Protein AF-0000000083552309 (afdb_homodimer)

Organism: NCBI:txid2306993

Nearest PDB structures (foldseek):
  6fbv-assembly1_D  TM=6.439E-01  e=1.060E+00  Mycobacterium tuberculosis H37Rv
  5uh7-assembly1_A  TM=5.123E-01  e=1.387E+00  Mycobacterium tuberculosis H37Rv
  6cce-assembly1_D  TM=5.206E-01  e=2.910E+00  Mycolicibacterium smegmatis MC2 155
  6fbv-assembly1_D  TM=6.497E-01  e=1.060E+00  Mycobacterium tuberculosis H37Rv
  5uh7-assembly1_A  TM=5.153E-01  e=1.387E+00  Mycobacterium tuberculosis H37Rv

Foldseek 3Di:
DPLLVVQLVVLVVVLVVVLVVCVVVVHDPVVSVVVSVVCVVVSVVSSVVSVVVVVVVVVVVVVVVVVVVCVVVVVVVVVVVVD/DPLLVVQLVVLVVVLVVVLVVCVVVVHDPVVSVVVSVVCVVVSVVSSVVSVVVVVVVVVVVVVVVVVVVCVVVVVVVVVVVVD

Solvent-accessible surface area (backbone atoms only — not comparable to full-atom values): 8716 Å² total; per-residue (Å²): 129,58,68,68,54,52,51,50,48,51,50,48,50,40,54,50,43,24,47,50,35,22,48,74,56,66,49,51,71,69,28,45,50,36,30,54,61,39,40,45,64,51,47,49,47,46,54,51,43,51,50,49,40,52,51,50,50,50,52,50,52,51,51,52,54,53,52,54,50,50,53,55,52,51,53,54,55,55,54,62,68,73,104,128,58,67,68,53,51,51,50,48,51,49,49,50,39,53,50,43,25,46,50,36,22,48,72,56,67,48,51,71,68,30,45,50,36,30,56,62,39,39,46,64,50,47,50,47,46,53,51,43,49,50,50,39,53,51,51,52,52,51,50,52,52,51,52,53,52,52,54,52,48,55,54,54,52,51,55,54,56,56,63,68,74,104

Secondary structure (DSSP, 8-state):
--HHHHHHHHHHHHHHHHHHHHHHTT--HHHHHHHHHHHHHHHHHHHHHHHHHHHHHHHHHHHHHHHHHHHHHHHHHHHHT--/--HHHHHHHHHHHHHHHHHHHHHHTT--HHHHHHHHHHHHHHHHHHHHHHHHHHHHHHHHHHHHHHHHHHHHHHHHHHHHT--

Structure (mmCIF, N/CA/C/O backbone):
data_AF-0000000083552309-model_v1
#
loop_
_entity.id
_entity.type
_entity.pdbx_description
1 polymer 'Uncharacterized protein'
#
loop_
_atom_site.group_PDB
_atom_site.id
_atom_site.type_symbol
_atom_site.label_atom_id
_atom_site.label_alt_id
_atom_site.label_comp_id
_atom_site.label_asym_id
_atom_site.label_entity_id
_atom_site.label_seq_id
_atom_site.pdbx_PDB_ins_code
_atom_site.Cartn_x
_atom_site.Cartn_y
_atom_site.Cartn_z
_atom_site.occupancy
_atom_site.B_iso_or_equiv
_atom_site.auth_seq_id
_atom_site.auth_comp_id
_atom_site.auth_asym_id
_atom_site.auth_atom_id
_atom_site.pdbx_PDB_model_num
ATOM 1 N N . MET A 1 1 ? -19.891 3.943 0.142 1 55.12 1 MET A N 1
ATOM 2 C CA . MET A 1 1 ? -18.812 2.969 0.321 1 55.12 1 MET A CA 1
ATOM 3 C C . MET A 1 1 ? -17.656 3.566 1.123 1 55.12 1 MET A C 1
ATOM 5 O O . MET A 1 1 ? -17.078 4.574 0.721 1 55.12 1 MET A O 1
ATOM 9 N N . ASP A 1 2 ? -17.531 3.105 2.383 1 71.5 2 ASP A N 1
ATOM 10 C CA . ASP A 1 2 ? -16.484 3.555 3.301 1 71.5 2 ASP A CA 1
ATOM 11 C C . ASP A 1 2 ? -15.094 3.32 2.709 1 71.5 2 ASP A C 1
ATOM 13 O O . ASP A 1 2 ? -14.922 2.48 1.823 1 71.5 2 ASP A O 1
ATOM 17 N N . LYS A 1 3 ? -14.234 4.227 2.701 1 74.69 3 LYS A N 1
ATOM 18 C CA . LYS A 1 3 ? -12.875 4.184 2.172 1 74.69 3 LYS A CA 1
ATOM 19 C C . LYS A 1 3 ? -12.227 2.83 2.443 1 74.69 3 LYS A C 1
ATOM 21 O O . LYS A 1 3 ? -11.539 2.279 1.578 1 74.69 3 LYS A O 1
ATOM 26 N N . THR A 1 4 ? -12.562 2.396 3.582 1 74.38 4 THR A N 1
ATOM 27 C CA . THR A 1 4 ? -12.047 1.08 3.945 1 74.38 4 THR A CA 1
ATOM 28 C C . THR A 1 4 ? -12.586 0.008 3.004 1 74.38 4 THR A C 1
ATOM 30 O O . THR A 1 4 ? -11.859 -0.913 2.621 1 74.38 4 THR A O 1
ATOM 33 N N . ASP A 1 5 ? -13.758 0.222 2.6 1 79.06 5 ASP A N 1
ATOM 34 C CA . ASP A 1 5 ? -14.391 -0.731 1.691 1 79.06 5 ASP A CA 1
ATOM 35 C C . ASP A 1 5 ? -13.75 -0.676 0.306 1 79.06 5 ASP A C 1
ATOM 37 O O . ASP A 1 5 ? -13.547 -1.712 -0.33 1 79.06 5 ASP A O 1
ATOM 41 N N . ARG A 1 6 ? -13.43 0.473 -0.068 1 83.69 6 ARG A N 1
ATOM 42 C CA . ARG A 1 6 ? -12.828 0.64 -1.387 1 83.69 6 ARG A CA 1
ATOM 43 C C . ARG A 1 6 ? -11.43 0.032 -1.43 1 83.69 6 ARG A C 1
ATOM 45 O O . ARG A 1 6 ? -11.062 -0.615 -2.412 1 83.69 6 ARG A O 1
ATOM 52 N N . GLU A 1 7 ? -10.734 0.265 -0.375 1 84.69 7 GLU A N 1
ATOM 53 C CA . GLU A 1 7 ? -9.375 -0.253 -0.304 1 84.69 7 GLU A CA 1
ATOM 54 C C . GLU A 1 7 ? -9.367 -1.779 -0.276 1 84.69 7 GLU A C 1
ATOM 56 O O . GLU A 1 7 ? -8.531 -2.412 -0.929 1 84.69 7 GLU A O 1
ATOM 61 N N . LEU A 1 8 ? -10.234 -2.26 0.454 1 88.19 8 LEU A N 1
ATOM 62 C CA . LEU A 1 8 ? -10.375 -3.711 0.485 1 88.19 8 LEU A CA 1
ATOM 63 C C . LEU A 1 8 ? -10.758 -4.25 -0.889 1 88.19 8 LEU A C 1
ATOM 65 O O . LEU A 1 8 ? -10.258 -5.289 -1.318 1 88.19 8 LEU A O 1
ATOM 69 N N . ALA A 1 9 ? -11.641 -3.574 -1.508 1 90.31 9 ALA A N 1
ATOM 70 C CA . ALA A 1 9 ? -12.055 -3.98 -2.848 1 90.31 9 ALA A CA 1
ATOM 71 C C . ALA A 1 9 ? -10.883 -3.971 -3.816 1 90.31 9 ALA A C 1
ATOM 73 O O . ALA A 1 9 ? -10.703 -4.906 -4.602 1 90.31 9 ALA A O 1
ATOM 74 N N . LEU A 1 10 ? -10.109 -2.98 -3.758 1 90.88 10 LEU A N 1
ATOM 75 C CA . LEU A 1 10 ? -8.953 -2.871 -4.641 1 90.88 10 LEU A CA 1
ATOM 76 C C . LEU A 1 10 ? -7.965 -4 -4.383 1 90.88 10 LEU A C 1
ATOM 78 O O . LEU A 1 10 ? -7.473 -4.629 -5.32 1 90.88 10 LEU A O 1
ATOM 82 N N . ALA A 1 11 ? -7.684 -4.176 -3.139 1 92 11 ALA A N 1
ATOM 83 C CA . ALA A 1 11 ? -6.785 -5.273 -2.787 1 92 11 ALA A CA 1
ATOM 84 C C . ALA A 1 11 ? -7.332 -6.605 -3.285 1 92 11 ALA A C 1
ATOM 86 O O . ALA A 1 11 ? -6.582 -7.441 -3.799 1 92 11 ALA A O 1
ATOM 87 N N . SER A 1 12 ? -8.609 -6.789 -3.129 1 94.06 12 SER A N 1
ATOM 88 C CA . SER A 1 12 ? -9.273 -8 -3.598 1 94.06 12 SER A CA 1
ATOM 89 C C . SER A 1 12 ? -9.156 -8.148 -5.109 1 94.06 12 SER A C 1
ATOM 91 O O . SER A 1 12 ? -8.961 -9.25 -5.621 1 94.06 12 SER A O 1
ATOM 93 N N . ASP A 1 13 ? -9.305 -7.09 -5.828 1 95.06 13 ASP A N 1
ATOM 94 C CA . ASP A 1 13 ? -9.18 -7.098 -7.281 1 95.06 13 ASP A CA 1
ATOM 95 C C . ASP A 1 13 ? -7.781 -7.543 -7.707 1 95.06 13 ASP A C 1
ATOM 97 O O . ASP A 1 13 ? -7.629 -8.273 -8.695 1 95.06 13 ASP A O 1
ATOM 101 N N . HIS A 1 14 ? -6.812 -7.051 -6.992 1 95.62 14 HIS A N 1
ATOM 102 C CA . HIS A 1 14 ? -5.445 -7.461 -7.289 1 95.62 14 HIS A CA 1
ATOM 103 C C . HIS A 1 14 ? -5.273 -8.969 -7.105 1 95.62 14 HIS A C 1
ATOM 105 O O . HIS A 1 14 ? -4.664 -9.633 -7.945 1 95.62 14 HIS A O 1
ATOM 111 N N . VAL A 1 15 ? -5.758 -9.477 -6.023 1 97 15 VAL A N 1
ATOM 112 C CA . VAL A 1 15 ? -5.676 -10.906 -5.738 1 97 15 VAL A CA 1
ATOM 113 C C . VAL A 1 15 ? -6.395 -11.695 -6.828 1 97 15 VAL A C 1
ATOM 115 O O . VAL A 1 15 ? -5.875 -12.695 -7.324 1 97 15 VAL A O 1
ATOM 118 N N . LYS A 1 16 ? -7.527 -11.273 -7.246 1 97.44 16 LYS A N 1
ATOM 119 C CA . LYS A 1 16 ? -8.297 -11.914 -8.305 1 97.44 16 LYS A CA 1
ATOM 120 C C . LYS A 1 16 ? -7.52 -11.93 -9.617 1 97.44 16 LYS A C 1
ATOM 122 O O . LYS A 1 16 ? -7.551 -12.922 -10.352 1 97.44 16 LYS A O 1
ATOM 127 N N . ALA A 1 17 ? -6.879 -10.875 -9.883 1 98 17 ALA A N 1
ATOM 128 C CA . ALA A 1 17 ? -6.082 -10.781 -11.102 1 98 17 ALA A CA 1
ATOM 129 C C . ALA A 1 17 ? -4.965 -11.82 -11.109 1 98 17 ALA A C 1
ATOM 131 O O . ALA A 1 17 ? -4.684 -12.43 -12.141 1 98 17 ALA A O 1
ATOM 132 N N . VAL A 1 18 ? -4.359 -11.992 -10.008 1 98.31 18 VAL A N 1
ATOM 133 C CA . VAL A 1 18 ? -3.297 -12.977 -9.891 1 98.31 18 VAL A CA 1
ATOM 134 C C . VAL A 1 18 ? -3.873 -14.383 -10.078 1 98.31 18 VAL A C 1
ATOM 136 O O . VAL A 1 18 ? -3.309 -15.195 -10.812 1 98.31 18 VAL A O 1
ATOM 139 N N . GLY A 1 19 ? -4.984 -14.695 -9.422 1 98.44 19 GLY A N 1
ATOM 140 C CA . GLY A 1 19 ? -5.652 -15.977 -9.609 1 98.44 19 GLY A CA 1
ATOM 141 C C . GLY A 1 19 ? -6.023 -16.25 -11.055 1 98.44 19 GLY A C 1
ATOM 142 O O . GLY A 1 19 ? -5.801 -17.344 -11.562 1 98.44 19 GLY A O 1
ATOM 143 N N . ALA A 1 20 ? -6.551 -15.219 -11.727 1 98.56 20 ALA A N 1
ATOM 144 C CA . ALA A 1 20 ? -6.945 -15.352 -13.125 1 98.56 20 ALA A CA 1
ATOM 145 C C . ALA A 1 20 ? -5.73 -15.625 -14.016 1 98.56 20 ALA A C 1
ATOM 147 O O . ALA A 1 20 ? -5.797 -16.453 -14.922 1 98.56 20 ALA A O 1
ATOM 148 N N . ALA A 1 21 ? -4.688 -14.953 -13.734 1 98.56 21 ALA A N 1
ATOM 149 C CA . ALA A 1 21 ? -3.457 -15.148 -14.5 1 98.56 21 ALA A CA 1
ATOM 150 C C . ALA A 1 21 ? -2.928 -16.578 -14.336 1 98.56 21 ALA A C 1
ATOM 152 O O . ALA A 1 21 ? -2.506 -17.203 -15.305 1 98.56 21 ALA A O 1
ATOM 153 N N . LEU A 1 22 ? -2.984 -17.047 -13.164 1 98.69 22 LEU A N 1
ATOM 154 C CA . LEU A 1 22 ? -2.52 -18.406 -12.875 1 98.69 22 LEU A CA 1
ATOM 155 C C . LEU A 1 22 ? -3.42 -19.438 -13.539 1 98.69 22 LEU A C 1
ATOM 157 O O . LEU A 1 22 ? -2.932 -20.391 -14.141 1 98.69 22 LEU A O 1
ATOM 161 N N . LEU A 1 23 ? -4.676 -19.188 -13.445 1 98.38 23 LEU A N 1
ATOM 162 C CA . LEU A 1 23 ? -5.617 -20.094 -14.094 1 98.38 23 LEU A CA 1
ATOM 163 C C . LEU A 1 23 ? -5.379 -20.141 -15.602 1 98.38 23 LEU A C 1
ATOM 165 O O . LEU A 1 23 ? -5.324 -21.219 -16.188 1 98.38 23 LEU A O 1
ATOM 169 N N . THR A 1 24 ? -5.191 -19 -16.125 1 98.5 24 THR A N 1
ATOM 170 C CA . THR A 1 24 ? -4.938 -18.891 -17.547 1 98.5 24 THR A CA 1
ATOM 171 C C . THR A 1 24 ? -3.646 -19.609 -17.938 1 98.5 24 THR A C 1
ATOM 173 O O . THR A 1 24 ? -3.545 -20.188 -19.016 1 98.5 24 THR A O 1
ATOM 176 N N . ALA A 1 25 ? -2.707 -19.609 -17.047 1 98.12 25 ALA A N 1
ATOM 177 C CA . ALA A 1 25 ? -1.411 -20.234 -17.281 1 98.12 25 ALA A CA 1
ATOM 178 C C . ALA A 1 25 ? -1.477 -21.734 -17 1 98.12 25 ALA A C 1
ATOM 180 O O . ALA A 1 25 ? -0.461 -22.438 -17.078 1 98.12 25 ALA A O 1
ATOM 181 N N . GLY A 1 26 ? -2.652 -22.266 -16.594 1 98.31 26 GLY A N 1
ATOM 182 C CA . GLY A 1 26 ? -2.848 -23.703 -16.406 1 98.31 26 GLY A CA 1
ATOM 183 C C . GLY A 1 26 ? -2.514 -24.172 -15.008 1 98.31 26 GLY A C 1
ATOM 184 O O . GLY A 1 26 ? -2.24 -25.344 -14.797 1 98.31 26 GLY A O 1
ATOM 185 N N . ALA A 1 27 ? -2.449 -23.25 -14.102 1 98.44 27 ALA A N 1
ATOM 186 C CA . ALA A 1 27 ? -2.168 -23.641 -12.719 1 98.44 27 ALA A CA 1
ATOM 187 C C . ALA A 1 27 ? -3.334 -24.422 -12.125 1 98.44 27 ALA A C 1
ATOM 189 O O . ALA A 1 27 ? -4.496 -24.141 -12.438 1 98.44 27 ALA A O 1
ATOM 190 N N . THR A 1 28 ? -2.982 -25.328 -11.258 1 98.19 28 THR A N 1
ATOM 191 C CA . THR A 1 28 ? -3.996 -26.094 -10.531 1 98.19 28 THR A CA 1
ATOM 192 C C . THR A 1 28 ? -4.609 -25.25 -9.422 1 98.19 28 THR A C 1
ATOM 194 O O . THR A 1 28 ? -4.066 -24.203 -9.055 1 98.19 28 THR A O 1
ATOM 197 N N . HIS A 1 29 ? -5.695 -25.688 -8.859 1 97.88 29 HIS A N 1
ATOM 198 C CA . HIS A 1 29 ? -6.355 -24.984 -7.766 1 97.88 29 HIS A CA 1
ATOM 199 C C . HIS A 1 29 ? -5.469 -24.938 -6.523 1 97.88 29 HIS A C 1
ATOM 201 O O . HIS A 1 29 ? -5.469 -23.953 -5.793 1 97.88 29 HIS A O 1
ATOM 207 N N . ASP A 1 30 ? -4.688 -26.016 -6.285 1 97.75 30 ASP A N 1
ATOM 208 C CA . ASP A 1 30 ? -3.787 -26.047 -5.137 1 97.75 30 ASP A CA 1
ATOM 209 C C . ASP A 1 30 ? -2.689 -25 -5.27 1 97.75 30 ASP A C 1
ATOM 211 O O . ASP A 1 30 ? -2.32 -24.344 -4.285 1 97.75 30 ASP A O 1
ATOM 215 N N . GLN A 1 31 ? -2.207 -24.875 -6.48 1 98.38 31 GLN A N 1
ATOM 216 C CA . GLN A 1 31 ? -1.203 -23.844 -6.738 1 98.38 31 GLN A CA 1
ATOM 217 C C . GLN A 1 31 ? -1.78 -22.453 -6.539 1 98.38 31 GLN A C 1
ATOM 219 O O . GLN A 1 31 ? -1.14 -21.594 -5.934 1 98.38 31 GLN A O 1
ATOM 224 N N . ILE A 1 32 ? -2.943 -22.219 -7.008 1 98.56 32 ILE A N 1
ATOM 225 C CA . ILE A 1 32 ? -3.613 -20.922 -6.871 1 98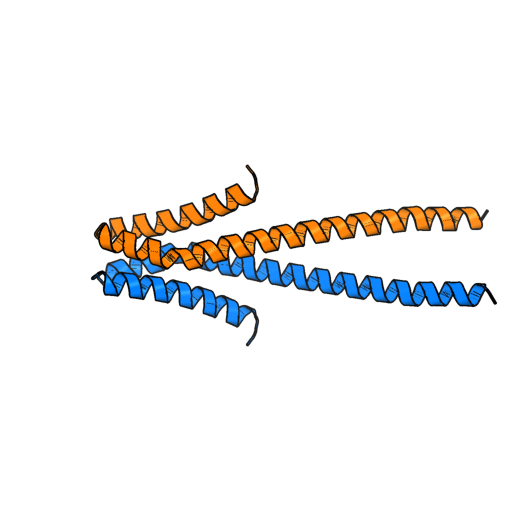.56 32 ILE A CA 1
ATOM 226 C C . ILE A 1 32 ? -3.863 -20.625 -5.395 1 98.56 32 ILE A C 1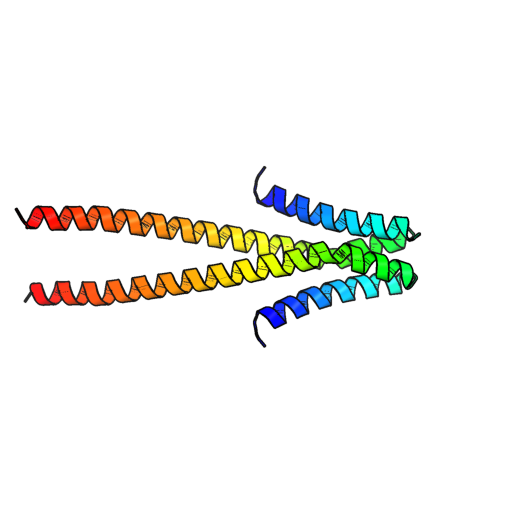
ATOM 228 O O . ILE A 1 32 ? -3.613 -19.516 -4.93 1 98.56 32 ILE A O 1
ATOM 232 N N . ASN A 1 33 ? -4.301 -21.594 -4.699 1 98.31 33 ASN A N 1
ATOM 233 C CA . ASN A 1 33 ? -4.523 -21.422 -3.27 1 98.31 33 ASN A CA 1
ATOM 234 C C . ASN A 1 33 ? -3.223 -21.125 -2.531 1 98.31 33 ASN A C 1
ATOM 236 O O . ASN A 1 33 ? -3.209 -20.312 -1.596 1 98.31 33 ASN A O 1
ATOM 240 N N . ALA A 1 34 ? -2.141 -21.734 -2.875 1 98.31 34 ALA A N 1
ATOM 241 C CA . ALA A 1 34 ? -0.83 -21.453 -2.299 1 98.31 34 ALA A CA 1
ATOM 242 C C . ALA A 1 34 ? -0.431 -20 -2.537 1 98.31 34 ALA A C 1
ATOM 244 O O . ALA A 1 34 ? 0.064 -19.328 -1.628 1 98.31 34 ALA A O 1
ATOM 245 N N . ALA A 1 35 ? -0.664 -19.562 -3.756 1 98.5 35 ALA A N 1
ATOM 246 C CA . ALA A 1 35 ? -0.373 -18.172 -4.09 1 98.5 35 ALA A CA 1
ATOM 247 C C . ALA A 1 35 ? -1.196 -17.219 -3.229 1 98.5 35 ALA A C 1
ATOM 249 O O . ALA A 1 35 ? -0.662 -16.25 -2.676 1 98.5 35 ALA A O 1
ATOM 250 N N . PHE A 1 36 ? -2.521 -17.5 -3.139 1 98.31 36 PHE A N 1
ATOM 251 C CA . PHE A 1 36 ? -3.41 -16.641 -2.371 1 98.31 36 PHE A CA 1
ATOM 252 C C . PHE A 1 36 ? -2.961 -16.562 -0.918 1 98.31 36 PHE A C 1
ATOM 254 O O . PHE A 1 36 ? -2.936 -15.469 -0.333 1 98.31 36 PHE A O 1
ATOM 261 N N . ARG A 1 37 ? -2.564 -17.672 -0.364 1 98.19 37 ARG A N 1
ATOM 262 C CA . ARG A 1 37 ? -2.088 -17.688 1.016 1 98.19 37 ARG A CA 1
ATOM 263 C C . ARG A 1 37 ? -0.817 -16.859 1.168 1 98.19 37 ARG A C 1
ATOM 265 O O . ARG A 1 37 ? -0.666 -16.125 2.143 1 98.19 37 ARG A O 1
ATOM 272 N N . ALA A 1 38 ? -0.013 -16.922 0.202 1 98.12 38 ALA A N 1
ATOM 273 C CA . ALA A 1 38 ? 1.269 -16.219 0.268 1 98.12 38 ALA A CA 1
ATOM 274 C C . ALA A 1 38 ? 1.091 -14.727 0.028 1 98.12 38 ALA A C 1
ATOM 276 O O . ALA A 1 38 ? 1.967 -13.93 0.37 1 98.12 38 ALA A O 1
ATOM 277 N N . MET A 1 39 ? -0.006 -14.328 -0.557 1 97.69 39 MET A N 1
ATOM 278 C CA . MET A 1 39 ? -0.257 -12.922 -0.861 1 97.69 39 MET A CA 1
ATOM 279 C C . MET A 1 3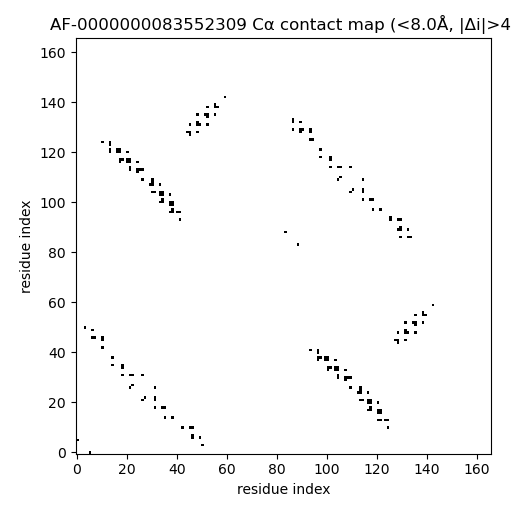9 ? -0.824 -12.195 0.354 1 97.69 39 MET A C 1
ATOM 281 O O . MET A 1 39 ? -0.87 -10.961 0.38 1 97.69 39 MET A O 1
ATOM 285 N N . LEU A 1 40 ? -1.27 -12.977 1.316 1 97.38 40 LEU A N 1
ATOM 286 C CA . LEU A 1 40 ? -2.008 -12.406 2.436 1 97.38 40 LEU A CA 1
ATOM 287 C C . LEU A 1 40 ? -1.196 -11.312 3.119 1 97.38 40 LEU A C 1
ATOM 289 O O . LEU A 1 40 ? -1.717 -10.227 3.398 1 97.38 40 LEU A O 1
ATOM 293 N N . PRO A 1 41 ? 0.105 -11.516 3.354 1 96.19 41 PRO A N 1
ATOM 294 C CA . PRO A 1 41 ? 0.881 -10.445 3.973 1 96.19 41 PRO A CA 1
ATOM 295 C C . PRO A 1 41 ? 0.92 -9.172 3.121 1 96.19 41 PRO A C 1
ATOM 297 O O . PRO A 1 41 ? 0.883 -8.062 3.658 1 96.19 41 PRO A O 1
ATOM 300 N N . MET A 1 42 ? 0.993 -9.305 1.864 1 95.81 42 MET A N 1
ATOM 301 C CA . MET A 1 42 ? 1.007 -8.148 0.976 1 95.81 42 MET A CA 1
ATOM 302 C C . MET A 1 42 ? -0.338 -7.426 0.997 1 95.81 42 MET A C 1
ATOM 304 O O . MET A 1 42 ? -0.389 -6.195 1.018 1 95.81 42 MET A O 1
ATOM 308 N N . VAL A 1 43 ? -1.382 -8.172 0.962 1 96.25 43 VAL A N 1
ATOM 309 C CA . VAL A 1 43 ? -2.719 -7.598 1.058 1 96.25 43 VAL A CA 1
ATOM 310 C C . VAL A 1 43 ? -2.848 -6.801 2.355 1 96.25 43 VAL A C 1
ATOM 312 O O . VAL A 1 43 ? -3.342 -5.672 2.352 1 96.25 43 VAL A O 1
ATOM 315 N N . ASN A 1 44 ? -2.389 -7.387 3.385 1 95.44 44 ASN A N 1
ATOM 316 C CA . ASN A 1 44 ? -2.426 -6.723 4.684 1 95.44 44 ASN A CA 1
ATOM 317 C C . ASN A 1 44 ? -1.621 -5.426 4.668 1 95.44 44 ASN A C 1
ATOM 319 O O . ASN A 1 44 ? -2.016 -4.438 5.293 1 95.44 44 ASN A O 1
ATOM 323 N N . GLU A 1 45 ? -0.547 -5.477 4.051 1 93.62 45 GLU A N 1
ATOM 324 C CA . GLU A 1 45 ? 0.281 -4.281 3.939 1 93.62 45 GLU A CA 1
ATOM 325 C C . GLU A 1 45 ? -0.453 -3.166 3.197 1 93.62 45 GLU A C 1
ATOM 327 O O . GLU A 1 45 ? -0.437 -2.012 3.627 1 93.62 45 GLU A O 1
ATOM 332 N N . VAL A 1 46 ? -1.052 -3.484 2.113 1 94.62 46 VAL A N 1
ATOM 333 C CA . VAL A 1 46 ? -1.835 -2.51 1.362 1 94.62 46 VAL A CA 1
ATOM 334 C C . VAL A 1 46 ? -2.896 -1.89 2.268 1 94.62 46 VAL A C 1
ATOM 336 O O . VAL A 1 46 ? -3.061 -0.668 2.297 1 94.62 46 VAL A O 1
ATOM 339 N N . LEU A 1 47 ? -3.572 -2.672 2.975 1 94.56 47 LEU A N 1
ATOM 340 C CA . LEU A 1 47 ? -4.641 -2.201 3.852 1 94.56 47 LEU A CA 1
ATOM 341 C C . LEU A 1 47 ? -4.078 -1.316 4.961 1 94.56 47 LEU A C 1
ATOM 343 O O . LEU A 1 47 ? -4.664 -0.281 5.289 1 94.56 47 LEU A O 1
ATOM 347 N N . HIS A 1 48 ? -2.963 -1.773 5.535 1 95 48 HIS A N 1
ATOM 348 C CA . HIS A 1 48 ? -2.311 -1 6.586 1 95 48 HIS A CA 1
ATOM 349 C C . HIS A 1 48 ? -1.909 0.383 6.082 1 95 48 HIS A C 1
ATOM 351 O O . HIS A 1 48 ? -2.213 1.394 6.719 1 95 48 HIS A O 1
ATOM 357 N N . LEU A 1 49 ? -1.252 0.441 4.992 1 94.06 49 LEU A N 1
ATOM 358 C CA . LEU A 1 49 ? -0.801 1.699 4.41 1 94.06 49 LEU A CA 1
ATOM 359 C C . LEU A 1 49 ? -1.986 2.6 4.078 1 94.06 49 LEU A C 1
ATOM 361 O O . LEU A 1 49 ? -1.945 3.807 4.332 1 94.06 49 LEU A O 1
ATOM 365 N N . SER A 1 50 ? -3.025 2.051 3.516 1 94.25 50 SER A N 1
ATOM 366 C CA . SER A 1 50 ? -4.219 2.82 3.182 1 94.25 50 SER A CA 1
ATOM 367 C C . SER A 1 50 ? -4.828 3.463 4.426 1 94.25 50 SER A C 1
ATOM 369 O O . SER A 1 50 ? -5.211 4.633 4.398 1 94.25 50 SER A O 1
ATOM 371 N N . ARG A 1 51 ? -4.906 2.715 5.426 1 93.81 51 ARG A N 1
ATOM 372 C CA . ARG A 1 51 ? -5.434 3.238 6.684 1 93.81 51 ARG A CA 1
ATOM 373 C C . ARG A 1 51 ? -4.559 4.371 7.211 1 93.81 51 ARG A C 1
ATOM 375 O O . ARG A 1 51 ? -5.07 5.375 7.707 1 93.81 51 ARG A O 1
ATOM 382 N N . ARG A 1 52 ? -3.311 4.148 7.129 1 94.44 52 ARG A N 1
ATOM 383 C CA . ARG A 1 52 ? -2.373 5.164 7.594 1 94.44 52 ARG A CA 1
ATOM 384 C C . ARG A 1 52 ? -2.525 6.457 6.801 1 94.44 52 ARG A C 1
ATOM 386 O O . ARG A 1 52 ? -2.533 7.547 7.375 1 94.44 52 ARG A O 1
ATOM 393 N N . VAL A 1 53 ? -2.656 6.32 5.516 1 95.12 53 VAL A N 1
ATOM 394 C CA . VAL A 1 53 ? -2.9 7.48 4.66 1 95.12 53 VAL A CA 1
ATOM 395 C C . VAL A 1 53 ? -4.176 8.188 5.102 1 95.12 53 VAL A C 1
ATOM 397 O O . VAL A 1 53 ? -4.18 9.406 5.305 1 95.12 53 VAL A O 1
ATOM 400 N N . GLY A 1 54 ? -5.211 7.371 5.27 1 93.44 54 GLY A N 1
ATOM 401 C CA . GLY A 1 54 ? -6.465 7.957 5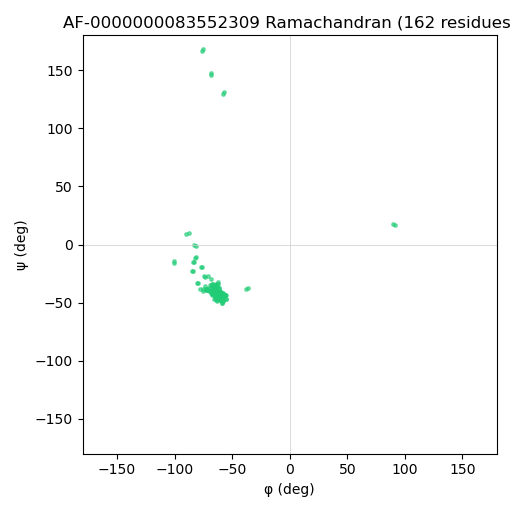.719 1 93.44 54 GLY A CA 1
ATOM 402 C C . GLY A 1 54 ? -6.336 8.703 7.035 1 93.44 54 GLY A C 1
ATOM 403 O O . GLY A 1 54 ? -6.875 9.797 7.191 1 93.44 54 GLY A O 1
ATOM 404 N N . ARG A 1 55 ? -5.668 8.172 7.953 1 94.38 55 ARG A N 1
ATOM 405 C CA . ARG A 1 55 ? -5.465 8.773 9.266 1 94.38 55 ARG A CA 1
ATOM 406 C C . ARG A 1 55 ? -4.695 10.086 9.148 1 94.38 55 ARG A C 1
ATOM 408 O O . ARG A 1 55 ? -5.082 11.094 9.742 1 94.38 55 ARG A O 1
ATOM 415 N N . LEU A 1 56 ? -3.656 10.039 8.383 1 94.75 56 LEU A N 1
ATOM 416 C CA . LEU A 1 56 ? -2.814 11.211 8.219 1 94.75 56 LEU A CA 1
ATOM 417 C C . LEU A 1 56 ? -3.578 12.336 7.523 1 94.75 56 LEU A C 1
ATOM 419 O O . LEU A 1 56 ? -3.459 13.5 7.902 1 94.75 56 LEU A O 1
ATOM 423 N N . GLU A 1 57 ? -4.34 11.977 6.57 1 94.5 57 GLU A N 1
ATOM 424 C CA . GLU A 1 57 ? -5.156 12.953 5.863 1 94.5 57 GLU A CA 1
ATOM 425 C C . GLU A 1 57 ? -6.168 13.609 6.801 1 94.5 57 GLU A C 1
ATOM 427 O O . GLU A 1 57 ? -6.371 14.82 6.754 1 94.5 57 GLU A O 1
ATOM 432 N N . ARG A 1 58 ? -6.789 12.844 7.625 1 93.25 58 ARG A N 1
ATOM 433 C CA . ARG A 1 58 ? -7.742 13.375 8.594 1 93.25 58 ARG A CA 1
ATOM 434 C C . ARG A 1 58 ? -7.059 14.32 9.57 1 93.25 58 ARG A C 1
ATOM 436 O O . ARG A 1 58 ? -7.586 15.391 9.883 1 93.25 58 ARG A O 1
ATOM 443 N N . GLN A 1 59 ? -5.953 13.93 10.016 1 93.75 59 GLN A N 1
ATOM 444 C CA . GLN A 1 59 ? -5.191 14.766 10.938 1 93.75 59 GLN A CA 1
ATOM 445 C C . GLN A 1 59 ? -4.816 16.094 10.297 1 93.75 59 GLN A C 1
ATOM 447 O O . GLN A 1 59 ? -4.906 17.141 10.938 1 93.75 59 GLN A O 1
ATOM 452 N N . MET A 1 60 ? -4.41 15.969 9.062 1 92.38 60 MET A N 1
ATOM 453 C CA . MET A 1 60 ? -4.043 17.172 8.32 1 92.38 60 MET A CA 1
ATOM 454 C C . MET A 1 60 ? -5.242 18.109 8.172 1 92.38 60 MET A C 1
ATOM 456 O O . MET A 1 60 ? -5.125 19.312 8.383 1 92.38 60 MET A O 1
ATOM 460 N N . ARG A 1 61 ? -6.312 17.516 7.855 1 90.56 61 ARG A N 1
ATOM 461 C CA . ARG A 1 61 ? -7.527 18.312 7.715 1 90.56 61 ARG A CA 1
ATOM 462 C C . ARG A 1 61 ? -7.898 19 9.031 1 90.56 61 ARG A C 1
ATOM 464 O O . ARG A 1 61 ? -8.266 20.172 9.039 1 90.56 61 ARG A O 1
ATOM 471 N N . THR A 1 62 ? -7.77 18.25 10.055 1 90.06 62 THR A N 1
ATOM 472 C CA . THR A 1 62 ? -8.078 18.797 11.375 1 90.06 62 THR A CA 1
ATOM 473 C C . THR A 1 62 ? -7.137 19.938 11.719 1 90.06 62 THR A C 1
ATOM 475 O O . THR A 1 62 ? -7.57 20.984 12.219 1 90.06 62 THR A O 1
ATOM 478 N N . ARG A 1 63 ? -6.012 19.891 11.391 1 86.69 63 ARG A N 1
ATOM 479 C CA . ARG A 1 63 ? -5.035 20.938 11.695 1 86.69 63 ARG A CA 1
ATOM 480 C C . ARG A 1 63 ? -5.297 22.188 10.867 1 86.69 63 ARG A C 1
ATOM 482 O O . ARG A 1 63 ? -5.199 23.312 11.383 1 86.69 63 ARG A O 1
ATOM 489 N N . VAL A 1 64 ? -5.633 21.984 9.75 1 83.31 64 VAL A N 1
ATOM 490 C CA . VAL A 1 64 ? -5.926 23.109 8.875 1 83.31 64 VAL A CA 1
ATOM 491 C C . VAL A 1 64 ? -7.16 23.859 9.383 1 83.31 64 VAL A C 1
ATOM 493 O O . VAL A 1 64 ? -7.188 25.094 9.406 1 83.31 64 VAL A O 1
ATOM 496 N N . GLN A 1 65 ? -8.109 23.141 9.859 1 84.94 65 GLN A N 1
ATOM 497 C CA . GLN A 1 65 ? -9.328 23.75 10.375 1 84.94 65 GLN A CA 1
ATOM 498 C C . GLN A 1 65 ? -9.055 24.547 11.648 1 84.94 65 GLN A C 1
ATOM 500 O O . GLN A 1 65 ? -9.594 25.641 11.844 1 84.94 65 GLN A O 1
ATOM 505 N N . VAL A 1 66 ? -8.188 24.094 12.406 1 80.5 66 VAL A N 1
ATOM 506 C CA . VAL A 1 66 ? -7.832 24.766 13.664 1 80.5 66 VAL A CA 1
ATOM 507 C C . VAL A 1 66 ? -7.043 26.031 13.367 1 80.5 66 VAL A C 1
ATOM 509 O O . VAL A 1 66 ? -7.309 27.078 13.961 1 80.5 66 VAL A O 1
ATOM 512 N N . ASP A 1 67 ? -6.203 26.031 12.422 1 77.69 67 ASP A N 1
ATOM 513 C CA . ASP A 1 67 ? -5.414 27.203 12.031 1 77.69 67 ASP A CA 1
ATOM 514 C C . ASP A 1 67 ? -6.305 28.297 11.445 1 77.69 67 ASP A C 1
ATOM 516 O O . ASP A 1 67 ? -6.133 29.469 11.758 1 77.69 67 ASP A O 1
ATOM 520 N N . GLU A 1 68 ? -7.254 27.875 10.703 1 81.38 68 GLU A N 1
ATOM 521 C CA . GLU A 1 68 ? -8.164 28.828 10.078 1 81.38 68 GLU A CA 1
ATOM 522 C C . GLU A 1 68 ? -9.031 29.531 11.125 1 81.38 68 GLU A C 1
ATOM 524 O O . GLU A 1 68 ? -9.273 30.734 11.039 1 81.38 68 GLU A O 1
ATOM 529 N N . ARG A 1 69 ? -9.383 28.859 12.109 1 83.81 69 ARG A N 1
ATOM 530 C CA . ARG A 1 69 ? -10.203 29.438 13.172 1 83.81 69 ARG A CA 1
ATOM 531 C C . ARG A 1 69 ? -9.391 30.422 14.016 1 83.81 69 ARG A C 1
ATOM 533 O O . ARG A 1 69 ? -9.898 31.484 14.383 1 83.81 69 ARG A O 1
ATOM 540 N N . ASN A 1 70 ? -8.18 30.109 14.273 1 76.12 70 ASN A N 1
ATOM 541 C CA . ASN A 1 70 ? -7.32 31 15.047 1 76.12 70 ASN A CA 1
ATOM 542 C C . ASN A 1 70 ? -7.016 32.281 14.289 1 76.12 70 ASN A C 1
ATOM 544 O O . ASN A 1 70 ? -6.969 33.375 14.883 1 76.12 70 ASN A O 1
ATOM 548 N N . ASP A 1 71 ? -6.836 32.188 13.062 1 77.69 71 ASP A N 1
ATOM 549 C CA . ASP A 1 71 ? -6.547 33.344 12.242 1 77.69 71 ASP A CA 1
ATOM 550 C C . ASP A 1 71 ? -7.754 34.281 12.172 1 77.69 71 ASP A C 1
ATOM 552 O O . ASP A 1 71 ? -7.605 35.5 12.219 1 77.69 71 ASP A O 1
ATOM 556 N N . THR A 1 72 ? -8.875 33.656 12.156 1 83.31 72 THR A N 1
ATOM 557 C CA . THR A 1 72 ? -10.094 34.469 12.109 1 83.31 72 THR A CA 1
ATOM 558 C C . THR A 1 72 ? -10.359 35.125 13.461 1 83.31 72 THR A C 1
ATOM 560 O O . THR A 1 72 ? -10.695 36.312 13.516 1 83.31 72 THR A O 1
ATOM 563 N N . ASP A 1 73 ? -10.109 34.562 14.539 1 78.44 73 ASP A N 1
ATOM 564 C CA . ASP A 1 73 ? -10.328 35.094 15.883 1 78.44 73 ASP A CA 1
ATOM 565 C C . ASP A 1 73 ? -9.234 36.094 16.25 1 78.44 73 ASP A C 1
ATOM 567 O O . ASP A 1 73 ? -9.516 37.125 16.891 1 78.44 73 ASP A O 1
ATOM 571 N N . GLY A 1 74 ? -8.039 35.781 15.844 1 72.44 74 GLY A N 1
ATOM 572 C CA . GLY A 1 74 ? -6.945 36.688 16.078 1 72.44 74 GLY A CA 1
ATOM 573 C C . GLY A 1 74 ? -7.074 38 15.281 1 72.44 74 GLY A C 1
ATOM 574 O O . GLY A 1 74 ? -6.676 39.062 15.742 1 72.44 74 GLY A O 1
ATOM 575 N N . GLY A 1 75 ? -7.562 37.812 14.148 1 68.31 75 GLY A N 1
ATOM 576 C CA . GLY A 1 75 ? -7.816 39 13.344 1 68.31 75 GLY A CA 1
ATOM 577 C C . GLY A 1 75 ? -8.875 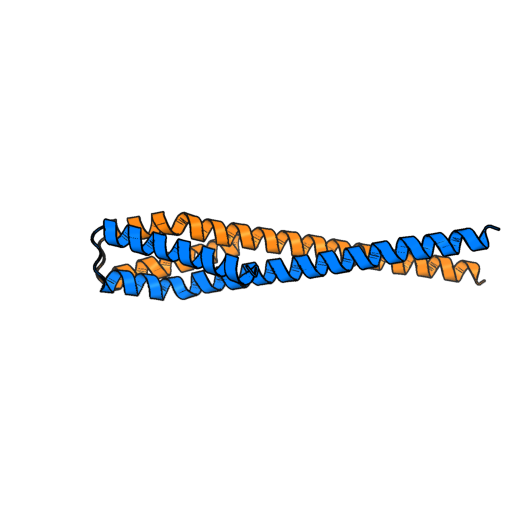39.906 13.938 1 68.31 75 GLY A C 1
ATOM 578 O O . GLY A 1 75 ? -8.742 41.125 13.906 1 68.31 75 GLY A O 1
ATOM 579 N N . ASN A 1 76 ? -9.828 39.25 14.5 1 71.69 76 ASN A N 1
ATOM 580 C CA . ASN A 1 76 ? -10.93 40.031 15.086 1 71.69 76 ASN A CA 1
ATOM 581 C C . ASN A 1 76 ? -10.508 40.719 16.375 1 71.69 76 ASN A C 1
ATOM 583 O O . ASN A 1 76 ? -10.945 41.844 16.656 1 71.69 76 ASN A O 1
ATOM 587 N N . VAL A 1 77 ? -9.602 40.219 17.078 1 66.94 77 VAL A N 1
ATOM 588 C CA . VAL A 1 77 ? -9.156 40.812 18.344 1 66.94 77 VAL A CA 1
ATOM 589 C C . VAL A 1 77 ? -8.203 41.969 18.078 1 66.94 77 VAL A C 1
ATOM 591 O O . VAL A 1 77 ? -8.266 43 18.75 1 66.94 77 VAL A O 1
ATOM 594 N N . GLY A 1 78 ? -7.492 41.812 17.062 1 65.25 78 GLY A N 1
ATOM 595 C CA . GLY A 1 78 ? -6.562 42.875 16.688 1 65.25 78 GLY A CA 1
ATOM 596 C C . GLY A 1 78 ? -7.254 44.125 16.203 1 65.25 78 GLY A C 1
ATOM 597 O O . GLY A 1 78 ? -6.809 45.25 16.484 1 65.25 78 GLY A O 1
ATOM 598 N N . ASP A 1 79 ? -8.367 43.969 15.641 1 69 79 ASP A N 1
ATOM 599 C CA . ASP A 1 79 ? -9.102 45.125 15.086 1 69 79 ASP A CA 1
ATOM 600 C C . ASP A 1 79 ? -9.914 45.812 16.172 1 69 79 ASP A C 1
ATOM 602 O O . ASP A 1 79 ? -10.141 47.031 16.109 1 69 79 ASP A O 1
ATOM 606 N N . GLN A 1 80 ? -10.258 45.219 17.188 1 64.19 80 GLN A N 1
ATOM 607 C CA . GLN A 1 80 ? -11.07 45.812 18.25 1 64.19 80 GLN A CA 1
ATOM 608 C C . GLN A 1 80 ? -10.219 46.656 19.188 1 64.19 80 GLN A C 1
ATOM 610 O O . GLN A 1 80 ? -10.727 47.594 19.844 1 64.19 80 GLN A O 1
ATOM 615 N N . TRP A 1 81 ? -8.898 46.531 19.031 1 63.5 81 TRP A N 1
ATOM 616 C CA . TRP A 1 81 ? -8.008 47.312 19.875 1 63.5 81 TRP A CA 1
ATOM 617 C C . TRP A 1 81 ? -7.48 48.531 19.125 1 63.5 81 TRP A C 1
ATOM 619 O O . TRP A 1 81 ? -6.82 49.406 19.703 1 63.5 81 TRP A O 1
ATOM 629 N N . ARG A 1 82 ? -7.68 48.375 17.844 1 64.94 82 ARG A N 1
ATOM 630 C CA . ARG A 1 82 ? -7.246 49.531 17.031 1 64.94 82 ARG A CA 1
ATOM 631 C C . ARG A 1 82 ? -8.352 50.562 16.906 1 64.94 82 ARG A C 1
ATOM 633 O O . ARG A 1 82 ? -8.133 51.656 16.359 1 64.94 82 ARG A O 1
ATOM 640 N N . ALA A 1 83 ? -9.469 50.469 17.641 1 62.94 83 ALA A N 1
ATOM 641 C CA . ALA A 1 83 ? -10.516 51.5 17.703 1 62.94 83 ALA A CA 1
ATOM 642 C C . ALA A 1 83 ? -10.531 52.188 19.078 1 62.94 83 ALA A C 1
ATOM 644 O O . ALA A 1 83 ? -10.203 51.562 20.078 1 62.94 83 ALA A O 1
ATOM 645 N N . MET B 1 1 ? 19.672 3.619 3.936 1 54.97 1 MET B N 1
ATOM 646 C CA . MET B 1 1 ? 18.641 3.09 3.043 1 54.97 1 MET B CA 1
ATOM 647 C C . MET B 1 1 ? 17.406 3.99 3.037 1 54.97 1 MET B C 1
ATOM 649 O O . MET B 1 1 ? 16.797 4.219 4.078 1 54.97 1 MET B O 1
ATOM 653 N N . ASP B 1 2 ? 17.219 4.707 1.9 1 70.12 2 ASP B N 1
ATOM 654 C CA . ASP B 1 2 ? 16.094 5.617 1.706 1 70.12 2 ASP B CA 1
ATOM 655 C C . ASP B 1 2 ? 14.766 4.891 1.867 1 70.12 2 ASP B C 1
ATOM 657 O O . ASP B 1 2 ? 14.695 3.668 1.723 1 70.12 2 ASP B O 1
ATOM 661 N N . LYS B 1 3 ? 13.883 5.344 2.621 1 74.81 3 LYS B N 1
ATOM 662 C CA . LYS B 1 3 ? 12.562 4.785 2.896 1 74.81 3 LYS B CA 1
ATOM 663 C C . LYS B 1 3 ? 11.969 4.137 1.648 1 74.81 3 LYS B C 1
ATOM 665 O O . LYS B 1 3 ? 11.367 3.062 1.727 1 74.81 3 LYS B O 1
ATOM 670 N N . THR B 1 4 ? 12.266 4.805 0.615 1 74.25 4 THR B N 1
ATOM 671 C CA . THR B 1 4 ? 11.797 4.262 -0.656 1 74.25 4 THR B CA 1
ATOM 672 C C . THR B 1 4 ? 12.453 2.914 -0.941 1 74.25 4 THR B C 1
ATOM 674 O O . THR B 1 4 ? 11.797 1.998 -1.447 1 74.25 4 THR B O 1
ATOM 677 N N . ASP B 1 5 ? 13.633 2.826 -0.519 1 78.06 5 ASP B N 1
ATOM 678 C CA . ASP B 1 5 ? 14.367 1.582 -0.729 1 78.06 5 ASP B CA 1
ATOM 679 C C . ASP B 1 5 ? 13.812 0.462 0.149 1 78.06 5 ASP B C 1
ATOM 681 O O . ASP B 1 5 ? 13.711 -0.685 -0.291 1 78.06 5 ASP B O 1
ATOM 685 N N . ARG B 1 6 ? 13.469 0.836 1.281 1 83.31 6 ARG B N 1
ATOM 686 C CA . ARG B 1 6 ? 12.938 -0.157 2.209 1 83.31 6 ARG B CA 1
ATOM 687 C C . ARG B 1 6 ? 11.578 -0.676 1.742 1 83.31 6 ARG B C 1
ATOM 689 O O . ARG B 1 6 ? 11.312 -1.877 1.814 1 83.31 6 ARG B O 1
ATOM 696 N N . GLU B 1 7 ? 10.828 0.235 1.273 1 83.81 7 GLU B N 1
ATOM 697 C CA . GLU B 1 7 ? 9.492 -0.139 0.817 1 83.81 7 GLU B CA 1
ATOM 698 C C . GLU B 1 7 ? 9.562 -1.025 -0.423 1 83.81 7 GLU B C 1
ATOM 700 O O . GLU B 1 7 ? 8.805 -1.986 -0.548 1 83.81 7 GLU B O 1
ATOM 705 N N . LEU B 1 8 ? 10.43 -0.665 -1.248 1 87.75 8 LEU B N 1
ATOM 706 C CA . LEU B 1 8 ? 10.656 -1.503 -2.42 1 87.75 8 LEU B CA 1
ATOM 707 C C . LEU B 1 8 ? 11.141 -2.891 -2.008 1 87.75 8 LEU B C 1
ATOM 709 O O . LEU B 1 8 ? 10.711 -3.895 -2.584 1 87.75 8 LEU B O 1
ATOM 713 N N . ALA B 1 9 ? 11.984 -2.898 -1.071 1 90.5 9 ALA B N 1
ATOM 714 C CA . ALA B 1 9 ? 12.492 -4.176 -0.577 1 90.5 9 ALA B CA 1
ATOM 715 C C . ALA B 1 9 ? 11.367 -5.023 0.007 1 90.5 9 ALA B C 1
ATOM 717 O O . ALA B 1 9 ? 11.281 -6.227 -0.26 1 90.5 9 ALA B O 1
ATOM 718 N N . LEU B 1 10 ? 10.539 -4.43 0.731 1 91.19 10 LEU B N 1
ATOM 719 C CA . LEU B 1 10 ? 9.422 -5.148 1.343 1 91.19 10 LEU B CA 1
ATOM 720 C C . LEU B 1 10 ? 8.477 -5.691 0.278 1 91.19 10 LEU B C 1
ATOM 722 O O . LEU B 1 10 ? 8.07 -6.855 0.34 1 91.19 10 LEU B O 1
ATOM 726 N N . ALA B 1 11 ? 8.156 -4.848 -0.622 1 92.12 11 ALA B N 1
ATOM 727 C CA . ALA B 1 11 ? 7.301 -5.293 -1.718 1 92.12 11 ALA B CA 1
ATOM 728 C C . ALA B 1 11 ? 7.938 -6.457 -2.473 1 92.12 11 ALA B C 1
ATOM 730 O O . ALA B 1 11 ? 7.258 -7.418 -2.832 1 92.12 11 ALA B O 1
ATOM 731 N N . SER B 1 12 ? 9.219 -6.344 -2.703 1 94.12 12 SER B N 1
ATOM 732 C CA . SER B 1 12 ? 9.961 -7.402 -3.381 1 94.12 12 SER B CA 1
ATOM 733 C C . SER B 1 12 ? 9.93 -8.695 -2.58 1 94.12 12 SER B C 1
ATOM 735 O O . SER B 1 12 ? 9.805 -9.781 -3.152 1 94.12 12 SER B O 1
ATOM 737 N N . ASP B 1 13 ? 10.055 -8.609 -1.298 1 95.19 13 ASP B N 1
ATOM 738 C CA . ASP B 1 13 ? 10 -9.781 -0.427 1 95.19 13 ASP B CA 1
ATOM 739 C C . ASP B 1 13 ? 8.648 -10.484 -0.539 1 95.19 13 ASP B C 1
ATOM 741 O O . ASP B 1 13 ? 8.578 -11.711 -0.53 1 95.19 13 ASP B O 1
ATOM 745 N N . HIS B 1 14 ? 7.629 -9.688 -0.574 1 95.69 14 HIS B N 1
ATOM 746 C CA . HIS B 1 14 ? 6.297 -10.258 -0.732 1 95.69 14 HIS B CA 1
ATOM 747 C C . HIS B 1 14 ? 6.18 -11.023 -2.047 1 95.69 14 HIS B C 1
ATOM 749 O O . HIS B 1 14 ? 5.625 -12.125 -2.084 1 95.69 14 HIS B O 1
ATOM 755 N N . VAL B 1 15 ? 6.66 -10.43 -3.105 1 97 15 VAL B N 1
ATOM 756 C CA . VAL B 1 15 ? 6.629 -11.07 -4.418 1 97 15 VAL B CA 1
ATOM 757 C C . VAL B 1 15 ? 7.434 -12.367 -4.379 1 97 15 VAL B C 1
ATOM 759 O O . VAL B 1 15 ? 6.984 -13.398 -4.891 1 97 15 VAL B O 1
ATOM 762 N N . LYS B 1 16 ? 8.555 -12.375 -3.783 1 97.5 16 LYS B N 1
ATOM 763 C CA . LYS B 1 16 ? 9.398 -13.562 -3.645 1 97.5 16 LYS B CA 1
ATOM 764 C C . LYS B 1 16 ? 8.672 -14.664 -2.875 1 97.5 16 LYS B C 1
ATOM 766 O O . LYS B 1 16 ? 8.789 -15.844 -3.217 1 97.5 16 LYS B O 1
ATOM 771 N N . ALA B 1 17 ? 7.996 -14.266 -1.889 1 97.94 17 ALA B N 1
ATOM 772 C CA . ALA B 1 17 ? 7.242 -15.227 -1.09 1 97.94 17 ALA B CA 1
ATOM 773 C C . ALA B 1 17 ? 6.18 -15.93 -1.932 1 97.94 17 ALA B C 1
ATOM 775 O O . ALA B 1 17 ? 5.969 -17.141 -1.8 1 97.94 17 ALA B O 1
ATOM 776 N N . VAL B 1 18 ? 5.543 -15.195 -2.748 1 98.25 18 VAL B N 1
ATOM 777 C CA . VAL B 1 18 ? 4.531 -15.773 -3.631 1 98.25 18 VAL B CA 1
ATOM 778 C C . VAL B 1 18 ? 5.191 -16.734 -4.613 1 98.25 18 VAL B C 1
ATOM 780 O O . VAL B 1 18 ? 4.695 -17.844 -4.828 1 98.25 18 VAL B O 1
ATOM 783 N N . GLY B 1 19 ? 6.289 -16.359 -5.23 1 98.44 19 GLY B N 1
ATOM 784 C CA . GLY B 1 19 ? 7.027 -17.234 -6.117 1 98.44 19 GLY B CA 1
ATOM 785 C C . GLY B 1 19 ? 7.465 -18.531 -5.441 1 98.44 19 GLY B C 1
ATOM 786 O O . GLY B 1 19 ? 7.316 -19.609 -6.008 1 98.44 19 GLY B O 1
ATOM 787 N N . ALA B 1 20 ? 7.965 -18.391 -4.223 1 98.56 20 ALA B N 1
ATOM 788 C CA . ALA B 1 20 ? 8.414 -19.562 -3.465 1 98.56 20 ALA B CA 1
ATOM 789 C C . ALA B 1 20 ? 7.246 -20.5 -3.168 1 98.56 20 ALA B C 1
ATOM 791 O O . ALA B 1 20 ? 7.387 -21.734 -3.268 1 98.56 20 ALA B O 1
ATOM 792 N N . ALA B 1 21 ? 6.164 -19.938 -2.814 1 98.5 21 ALA B N 1
ATOM 793 C CA . ALA B 1 21 ? 4.977 -20.734 -2.529 1 98.5 21 ALA B CA 1
ATOM 794 C C . ALA B 1 21 ? 4.516 -21.5 -3.768 1 98.5 21 ALA B C 1
ATOM 796 O O . ALA B 1 21 ? 4.16 -22.672 -3.686 1 98.5 21 ALA B O 1
ATOM 797 N N . LEU B 1 22 ? 4.555 -20.859 -4.855 1 98.69 22 LEU B N 1
ATOM 798 C CA . LEU B 1 22 ? 4.156 -21.484 -6.113 1 98.69 22 LEU B CA 1
ATOM 799 C C . LEU B 1 22 ? 5.133 -22.578 -6.512 1 98.69 22 LEU B C 1
ATOM 801 O O . LEU B 1 22 ? 4.719 -23.672 -6.914 1 98.69 22 LEU B O 1
ATOM 805 N N . LEU B 1 23 ? 6.371 -22.297 -6.332 1 98.44 23 LEU B N 1
ATOM 806 C CA . LEU B 1 23 ? 7.383 -23.297 -6.633 1 98.44 23 LEU B CA 1
ATOM 807 C C . LEU B 1 23 ? 7.195 -24.531 -5.758 1 98.44 23 LEU B C 1
ATOM 809 O O . LEU B 1 23 ? 7.219 -25.656 -6.258 1 98.44 23 LEU B O 1
ATOM 813 N N . THR B 1 24 ? 6.953 -24.266 -4.543 1 98.5 24 THR B N 1
ATOM 814 C CA . THR B 1 24 ? 6.738 -25.344 -3.588 1 98.5 24 THR B CA 1
ATOM 815 C C . THR B 1 24 ? 5.504 -26.156 -3.965 1 98.5 24 THR B C 1
ATOM 817 O O . THR B 1 24 ? 5.469 -27.375 -3.764 1 98.5 24 THR B O 1
ATOM 820 N N . ALA B 1 25 ? 4.543 -25.516 -4.508 1 98.12 25 ALA B N 1
ATOM 821 C CA . ALA B 1 25 ? 3.293 -26.156 -4.906 1 98.12 25 ALA B CA 1
ATOM 822 C C . ALA B 1 25 ? 3.438 -26.844 -6.258 1 98.12 25 ALA B C 1
ATOM 824 O O . ALA B 1 25 ? 2.469 -27.391 -6.789 1 98.12 25 ALA B O 1
ATOM 825 N N . GLY B 1 26 ? 4.629 -26.766 -6.914 1 98.31 26 GLY B N 1
ATOM 826 C CA . GLY B 1 26 ? 4.898 -27.484 -8.148 1 98.31 26 GLY B CA 1
ATOM 827 C C . GLY B 1 26 ? 4.559 -26.672 -9.391 1 98.31 26 GLY B C 1
ATOM 828 O O . GLY B 1 26 ? 4.352 -27.234 -10.469 1 98.31 26 GLY B O 1
ATOM 829 N N . ALA B 1 27 ? 4.418 -25.391 -9.219 1 98.44 27 ALA B N 1
ATOM 830 C CA . ALA B 1 27 ? 4.125 -24.547 -10.375 1 98.44 27 ALA B CA 1
ATOM 831 C C . ALA B 1 27 ? 5.316 -24.484 -11.328 1 98.44 27 ALA B C 1
ATOM 833 O O . ALA B 1 27 ? 6.469 -24.516 -10.883 1 98.44 27 ALA B O 1
ATOM 834 N N . THR B 1 28 ? 4.992 -24.391 -12.586 1 98.19 28 THR B N 1
ATOM 835 C CA . THR B 1 28 ? 6.035 -24.203 -13.594 1 98.19 28 THR B CA 1
ATOM 836 C C . THR B 1 28 ? 6.559 -22.781 -13.586 1 98.19 28 THR B C 1
ATOM 838 O O . THR B 1 28 ? 5.941 -21.891 -13 1 98.19 28 THR B O 1
ATOM 841 N N . HIS B 1 29 ? 7.652 -22.531 -14.258 1 97.88 29 HIS B N 1
ATOM 842 C CA . HIS B 1 29 ? 8.242 -21.203 -14.344 1 97.88 29 HIS B CA 1
ATOM 843 C C . HIS B 1 29 ? 7.316 -20.234 -15.086 1 97.88 29 HIS B C 1
ATOM 845 O O . HIS B 1 29 ? 7.234 -19.062 -14.742 1 97.88 29 HIS B O 1
ATOM 851 N N . ASP B 1 30 ? 6.605 -20.734 -16.109 1 97.75 30 ASP B N 1
ATOM 852 C CA . ASP B 1 30 ? 5.676 -19.906 -16.875 1 97.75 30 ASP B CA 1
ATOM 853 C C . ASP B 1 30 ? 4.516 -19.438 -15.992 1 97.75 30 ASP B C 1
ATOM 855 O O . ASP B 1 30 ? 4.078 -18.281 -16.094 1 97.75 30 ASP B O 1
ATOM 859 N N . GLN B 1 31 ? 4.059 -20.359 -15.18 1 98.31 31 GLN B N 1
ATOM 860 C CA . GLN B 1 31 ? 2.996 -20 -14.25 1 98.31 31 GLN B CA 1
ATOM 861 C C . GLN B 1 31 ? 3.477 -18.969 -13.242 1 98.31 31 GLN B C 1
ATOM 863 O O . GLN B 1 31 ? 2.766 -18 -12.945 1 98.31 31 GLN B O 1
ATOM 868 N N . ILE B 1 32 ? 4.645 -19.125 -12.719 1 98.56 32 ILE B N 1
ATOM 869 C CA . ILE B 1 32 ? 5.227 -18.203 -11.758 1 98.56 32 ILE B CA 1
ATOM 870 C C . ILE B 1 32 ? 5.414 -16.828 -12.414 1 98.56 32 ILE B C 1
ATOM 872 O O . ILE B 1 32 ? 5.086 -15.797 -11.82 1 98.56 32 ILE B O 1
ATOM 876 N N . ASN B 1 33 ? 5.887 -16.828 -13.578 1 98.38 33 ASN B N 1
ATOM 877 C CA . ASN B 1 33 ? 6.059 -15.586 -14.312 1 98.38 33 ASN B CA 1
ATOM 878 C C . ASN B 1 33 ? 4.723 -14.891 -14.562 1 98.38 33 ASN B C 1
ATOM 880 O O . ASN B 1 33 ? 4.633 -13.664 -14.492 1 98.38 33 ASN B O 1
ATOM 884 N N . ALA B 1 34 ? 3.682 -15.609 -14.867 1 98.38 34 ALA B N 1
ATOM 885 C CA . ALA B 1 34 ? 2.338 -15.055 -15.039 1 98.38 34 ALA B CA 1
ATOM 886 C C . ALA B 1 34 ? 1.857 -14.383 -13.75 1 98.38 34 ALA B C 1
ATOM 888 O O . ALA B 1 34 ? 1.298 -13.289 -13.789 1 98.38 34 ALA B O 1
ATOM 889 N N . ALA B 1 35 ? 2.105 -15.078 -12.672 1 98.5 35 ALA B N 1
ATOM 890 C CA . ALA B 1 35 ? 1.74 -14.516 -11.375 1 98.5 35 ALA B CA 1
ATOM 891 C C . ALA B 1 35 ? 2.479 -13.203 -11.117 1 98.5 35 ALA B C 1
ATOM 893 O O . ALA B 1 35 ? 1.872 -12.211 -10.703 1 98.5 35 ALA B O 1
ATOM 894 N N . PHE B 1 36 ? 3.82 -13.219 -11.359 1 98.31 36 PHE B N 1
ATOM 895 C CA . PHE B 1 36 ? 4.633 -12.031 -11.117 1 98.31 36 PHE B CA 1
ATOM 896 C C . PHE B 1 36 ? 4.137 -10.859 -11.945 1 98.31 36 PHE B C 1
ATOM 898 O O . PHE B 1 36 ? 4.023 -9.742 -11.438 1 98.31 36 PHE B O 1
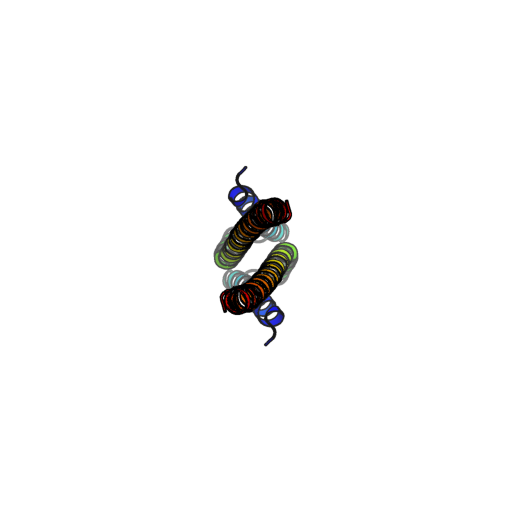ATOM 905 N N . ARG B 1 37 ? 3.797 -11.117 -13.18 1 98.19 37 ARG B N 1
ATOM 906 C CA . ARG B 1 37 ? 3.287 -10.062 -14.047 1 98.19 37 ARG B CA 1
ATOM 907 C C . ARG B 1 37 ? 1.964 -9.508 -13.523 1 98.19 37 ARG B C 1
ATOM 909 O O . ARG B 1 37 ? 1.74 -8.297 -13.539 1 98.19 37 ARG B O 1
ATOM 916 N N . ALA B 1 38 ? 1.185 -10.375 -13.008 1 98.12 38 ALA B N 1
ATOM 917 C CA . ALA B 1 38 ? -0.137 -9.977 -12.531 1 98.12 38 ALA B CA 1
ATOM 918 C C . ALA B 1 38 ? -0.041 -9.242 -11.195 1 98.12 38 ALA B C 1
ATOM 920 O O . ALA B 1 38 ? -0.972 -8.539 -10.797 1 98.12 38 ALA B O 1
ATOM 921 N N . MET B 1 39 ? 1.051 -9.398 -10.492 1 97.69 39 MET B N 1
ATOM 922 C CA . MET B 1 39 ? 1.231 -8.773 -9.188 1 97.69 39 MET B CA 1
ATOM 923 C C . MET B 1 39 ? 1.727 -7.336 -9.336 1 97.69 39 MET B C 1
ATOM 925 O O . MET B 1 39 ? 1.705 -6.566 -8.375 1 97.69 39 MET B O 1
ATOM 929 N N . LEU B 1 40 ? 2.191 -7.027 -10.531 1 97.38 40 LEU B N 1
ATOM 930 C CA . LEU B 1 40 ? 2.869 -5.754 -10.742 1 97.38 40 LEU B CA 1
ATOM 931 C C . LEU B 1 40 ? 1.979 -4.59 -10.32 1 97.38 40 LEU B C 1
ATOM 933 O O . LEU B 1 40 ? 2.432 -3.676 -9.625 1 97.38 40 LEU B O 1
ATOM 937 N N . PRO B 1 41 ? 0.697 -4.605 -10.656 1 96.25 41 PRO B N 1
ATOM 938 C CA . PRO B 1 41 ? -0.154 -3.502 -10.203 1 96.25 41 PRO B CA 1
ATOM 939 C C . PRO B 1 41 ? -0.238 -3.402 -8.68 1 96.25 41 PRO B C 1
ATOM 941 O O . PRO B 1 41 ? -0.288 -2.299 -8.133 1 96.25 41 PRO B O 1
ATOM 944 N N . MET B 1 42 ? -0.268 -4.496 -8.008 1 95.69 42 MET B N 1
ATOM 945 C CA . MET B 1 42 ? -0.316 -4.496 -6.551 1 95.69 42 MET B CA 1
ATOM 946 C C . MET B 1 42 ? 0.986 -3.961 -5.965 1 95.69 42 MET B C 1
ATOM 948 O O . MET B 1 42 ? 0.969 -3.193 -5 1 95.69 42 MET B O 1
ATOM 952 N N . VAL B 1 43 ? 2.059 -4.344 -6.52 1 95.81 43 VAL B N 1
ATOM 953 C CA . VAL B 1 43 ? 3.355 -3.832 -6.094 1 95.81 43 VAL B CA 1
ATOM 954 C C . VAL B 1 43 ? 3.393 -2.314 -6.254 1 95.81 43 VAL B C 1
ATOM 956 O O . VAL B 1 43 ? 3.822 -1.598 -5.348 1 95.81 43 VAL B O 1
ATOM 959 N N . ASN B 1 44 ? 2.941 -1.888 -7.367 1 95.38 44 ASN B N 1
ATOM 960 C CA . ASN B 1 44 ? 2.893 -0.455 -7.637 1 95.38 44 ASN B CA 1
ATOM 961 C C . ASN B 1 44 ? 2.014 0.275 -6.625 1 95.38 44 ASN B C 1
ATOM 963 O O . ASN B 1 44 ? 2.328 1.395 -6.215 1 95.38 44 ASN B O 1
ATOM 967 N N . GLU B 1 45 ? 0.968 -0.326 -6.309 1 93.56 45 GLU B N 1
ATOM 968 C CA . GLU B 1 45 ? 0.075 0.266 -5.316 1 93.56 45 GLU B CA 1
ATOM 969 C C . GLU B 1 45 ? 0.768 0.41 -3.965 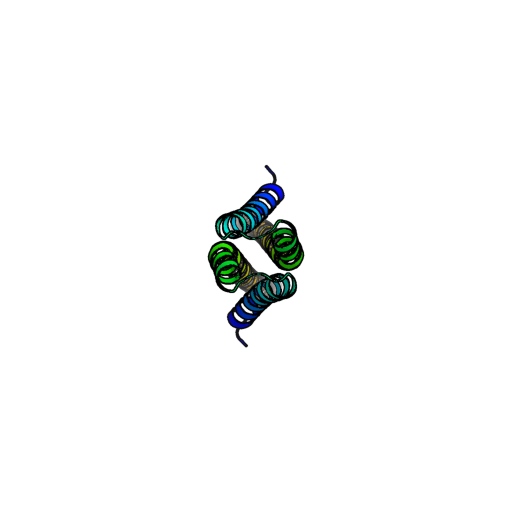1 93.56 45 GLU B C 1
ATOM 971 O O . GLU B 1 45 ? 0.666 1.455 -3.318 1 93.56 45 GLU B O 1
ATOM 976 N N . VAL B 1 46 ? 1.429 -0.609 -3.533 1 94.56 46 VAL B N 1
ATOM 977 C CA . VAL B 1 46 ? 2.176 -0.553 -2.281 1 94.56 46 VAL B CA 1
ATOM 978 C C . VAL B 1 46 ? 3.158 0.615 -2.318 1 94.56 46 VAL B C 1
ATOM 980 O O . VAL B 1 46 ? 3.246 1.392 -1.364 1 94.56 46 VAL B O 1
ATOM 983 N N . LEU B 1 47 ? 3.852 0.749 -3.354 1 94.44 47 LEU B N 1
ATOM 984 C CA . LEU B 1 47 ? 4.852 1.801 -3.49 1 94.44 47 LEU B CA 1
ATOM 985 C C . LEU B 1 47 ? 4.199 3.178 -3.484 1 94.44 47 LEU B C 1
ATOM 987 O O . LEU B 1 47 ? 4.703 4.105 -2.85 1 94.44 47 LEU B O 1
ATOM 991 N N . HIS B 1 48 ? 3.096 3.281 -4.234 1 95.06 48 HIS B N 1
ATOM 992 C CA . HIS B 1 48 ? 2.359 4.539 -4.281 1 95.06 48 HIS B CA 1
ATOM 993 C C . HIS B 1 48 ? 1.888 4.957 -2.893 1 95.06 48 HIS B C 1
ATOM 995 O O . HIS B 1 48 ? 2.102 6.098 -2.477 1 95.06 48 HIS B O 1
ATOM 1001 N N . LEU B 1 49 ? 1.274 4.078 -2.199 1 94.19 49 LEU B N 1
ATOM 1002 C CA . LEU B 1 49 ? 0.767 4.352 -0.858 1 94.19 49 LEU B CA 1
ATOM 1003 C C . LEU B 1 49 ? 1.904 4.719 0.089 1 94.19 49 LEU B C 1
ATOM 1005 O O . LEU B 1 49 ? 1.778 5.652 0.882 1 94.19 49 LEU B O 1
ATOM 1009 N N . SER B 1 50 ? 2.98 4.027 0.029 1 94.12 50 SER B N 1
ATOM 1010 C CA . SER B 1 50 ? 4.137 4.316 0.874 1 94.12 50 SER B CA 1
ATOM 1011 C C . SER B 1 50 ? 4.652 5.73 0.642 1 94.12 50 SER B C 1
ATOM 1013 O O . SER B 1 50 ? 4.965 6.449 1.595 1 94.12 50 SER B O 1
ATOM 1015 N N . ARG B 1 51 ? 4.758 6.07 -0.545 1 93.88 51 ARG B N 1
ATOM 1016 C CA . ARG B 1 51 ? 5.203 7.418 -0.882 1 93.88 51 ARG B CA 1
ATOM 1017 C C . ARG B 1 51 ? 4.24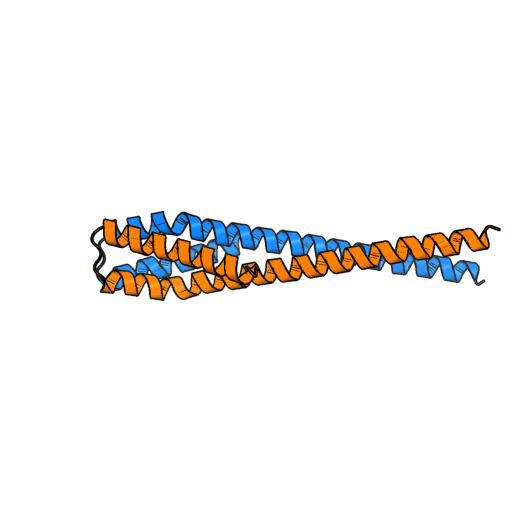2 8.469 -0.334 1 93.88 51 ARG B C 1
ATOM 1019 O O . ARG B 1 51 ? 4.668 9.508 0.173 1 93.88 51 ARG B O 1
ATOM 1026 N N . ARG B 1 52 ? 3.018 8.18 -0.516 1 94.62 52 ARG B N 1
ATOM 1027 C CA . ARG B 1 52 ? 2.002 9.109 -0.023 1 94.62 52 ARG B CA 1
ATOM 1028 C C . ARG B 1 52 ? 2.1 9.273 1.49 1 94.62 52 ARG B C 1
ATOM 1030 O O . ARG B 1 52 ? 2.014 10.391 2.006 1 94.62 52 ARG B O 1
ATOM 1037 N N . VAL B 1 53 ? 2.287 8.172 2.184 1 94.81 53 VAL B N 1
ATOM 1038 C CA . VAL B 1 53 ? 2.488 8.211 3.629 1 94.81 53 VAL B CA 1
ATOM 1039 C C . VAL B 1 53 ? 3.699 9.086 3.959 1 94.81 53 VAL B C 1
ATOM 1041 O O . VAL B 1 53 ? 3.613 9.984 4.801 1 94.81 53 VAL B O 1
ATOM 1044 N N . GLY B 1 54 ? 4.762 8.781 3.229 1 93.38 54 GLY B N 1
ATOM 1045 C CA . GLY B 1 54 ? 5.953 9.578 3.457 1 93.38 54 GLY B CA 1
ATOM 1046 C C . GLY B 1 54 ? 5.734 11.062 3.236 1 93.38 54 GLY B C 1
ATOM 1047 O O . GLY B 1 54 ? 6.188 11.891 4.031 1 93.38 54 GLY B O 1
ATOM 1048 N N . ARG B 1 55 ? 5.066 11.43 2.248 1 94.5 55 ARG B N 1
ATOM 1049 C CA . ARG B 1 55 ? 4.777 12.82 1.921 1 94.5 55 ARG B CA 1
ATOM 1050 C C . ARG B 1 55 ? 3.924 13.477 3.004 1 94.5 55 ARG B C 1
ATOM 1052 O O . ARG B 1 55 ? 4.219 14.586 3.451 1 94.5 55 ARG B O 1
ATOM 1059 N N . LEU B 1 56 ? 2.934 12.766 3.396 1 94.81 56 LEU B N 1
ATOM 1060 C CA . LEU B 1 56 ? 2.023 13.297 4.406 1 94.81 56 LEU B CA 1
ATOM 1061 C C . LEU B 1 56 ? 2.738 13.477 5.742 1 94.81 56 LEU B C 1
ATOM 1063 O O . LEU B 1 56 ? 2.529 14.477 6.43 1 94.81 56 LEU B O 1
ATOM 1067 N N . GLU B 1 57 ? 3.551 12.547 6.039 1 94.25 57 GLU B N 1
ATOM 1068 C CA . GLU B 1 57 ? 4.324 12.648 7.273 1 94.25 57 GLU B CA 1
ATOM 1069 C C . GLU B 1 57 ? 5.258 13.859 7.246 1 94.25 57 GLU B C 1
ATOM 1071 O O . GLU B 1 57 ? 5.379 14.578 8.242 1 94.25 57 GLU B O 1
ATOM 1076 N N . ARG B 1 58 ? 5.887 14.086 6.168 1 93.25 58 ARG B N 1
ATOM 1077 C CA . ARG B 1 58 ? 6.77 15.242 6.023 1 93.25 58 ARG B CA 1
ATOM 1078 C C . ARG B 1 58 ? 5.992 16.547 6.145 1 93.25 58 ARG B C 1
ATOM 1080 O O . ARG B 1 58 ? 6.438 17.484 6.812 1 93.25 58 ARG B O 1
ATOM 1087 N N . GLN B 1 59 ? 4.91 16.578 5.531 1 93.88 59 GLN B N 1
ATOM 1088 C CA . GLN B 1 59 ? 4.062 17.766 5.598 1 93.88 59 GLN B CA 1
ATOM 1089 C C . GLN B 1 59 ? 3.621 18.047 7.031 1 93.88 59 GLN B C 1
ATOM 1091 O O . GLN B 1 59 ? 3.617 19.203 7.469 1 93.88 59 GLN B O 1
ATOM 1096 N N . MET B 1 60 ? 3.281 16.984 7.684 1 92.06 60 MET B N 1
ATOM 1097 C CA . MET B 1 60 ? 2.859 17.109 9.078 1 92.06 60 MET B CA 1
ATOM 1098 C C . MET B 1 60 ? 3.998 17.641 9.945 1 92.06 60 MET B C 1
ATOM 1100 O O . MET B 1 60 ? 3.793 18.531 10.758 1 92.06 60 MET B O 1
ATOM 1104 N N . ARG B 1 61 ? 5.117 17.109 9.703 1 90.31 61 ARG B N 1
ATOM 1105 C CA . ARG B 1 61 ? 6.281 17.562 10.461 1 90.31 61 ARG B CA 1
ATOM 1106 C C . ARG B 1 61 ? 6.559 19.047 10.195 1 90.31 61 ARG B C 1
ATOM 1108 O O . ARG B 1 61 ? 6.855 19.797 11.125 1 90.31 61 ARG B O 1
ATOM 1115 N N . THR B 1 62 ? 6.441 19.391 8.977 1 89.94 62 THR B N 1
ATOM 1116 C CA . THR B 1 62 ? 6.676 20.781 8.609 1 89.94 62 THR B CA 1
ATOM 1117 C C . THR B 1 62 ? 5.645 21.688 9.273 1 89.94 62 THR B C 1
ATOM 1119 O O . THR B 1 62 ? 5.992 22.75 9.805 1 89.94 62 THR B O 1
ATOM 1122 N N . ARG B 1 63 ? 4.543 21.328 9.383 1 86.38 63 ARG B N 1
ATOM 1123 C CA . ARG B 1 63 ? 3.484 22.125 9.977 1 86.38 63 ARG B CA 1
ATOM 1124 C C . ARG B 1 63 ? 3.684 22.266 11.484 1 86.38 63 ARG B C 1
ATOM 1126 O O . ARG B 1 63 ? 3.496 23.359 12.039 1 86.38 63 ARG B O 1
ATOM 1133 N N . VAL B 1 64 ? 4.074 21.266 12.023 1 83.31 64 VAL B N 1
ATOM 1134 C CA . VAL B 1 64 ? 4.316 21.281 13.461 1 83.31 64 VAL B CA 1
ATOM 1135 C C . VAL B 1 64 ? 5.48 22.234 13.781 1 83.31 64 VAL B C 1
ATOM 1137 O O . VAL B 1 64 ? 5.418 23 14.742 1 83.31 64 VAL B O 1
ATOM 1140 N N . GLN B 1 65 ? 6.453 22.25 12.961 1 85 65 GLN B N 1
ATOM 1141 C CA . GLN B 1 65 ? 7.613 23.109 13.164 1 85 65 GLN B CA 1
ATOM 1142 C C . GLN B 1 65 ? 7.242 24.578 12.984 1 85 65 GLN B C 1
ATOM 1144 O O . GLN B 1 65 ? 7.695 25.438 13.75 1 85 65 GLN B O 1
ATOM 1149 N N . VAL B 1 66 ? 6.395 24.859 12.141 1 81.06 66 VAL B N 1
ATOM 1150 C CA . VAL B 1 66 ? 5.961 26.219 11.875 1 81.06 66 VAL B CA 1
ATOM 1151 C C . VAL B 1 66 ? 5.094 26.734 13.023 1 81.06 66 VAL B C 1
ATOM 1153 O O . VAL B 1 66 ? 5.27 27.859 13.492 1 81.06 66 VAL B O 1
ATOM 1156 N N . ASP B 1 67 ? 4.277 25.938 13.57 1 78.25 67 ASP B N 1
ATOM 1157 C CA . ASP B 1 67 ? 3.418 26.281 14.703 1 78.25 67 ASP B CA 1
ATOM 1158 C C . ASP B 1 67 ? 4.246 26.562 15.953 1 78.25 67 ASP B C 1
ATOM 1160 O O . ASP B 1 67 ? 3.98 27.516 16.688 1 78.25 67 ASP B O 1
ATOM 1164 N N . GLU B 1 68 ? 5.258 25.781 16.125 1 81.56 68 GLU B N 1
ATOM 1165 C CA . GLU B 1 68 ? 6.117 25.938 17.281 1 81.56 68 GLU B CA 1
ATOM 1166 C C . GLU B 1 68 ? 6.906 27.25 17.219 1 81.56 68 GLU B C 1
ATOM 1168 O O . GLU B 1 68 ? 7.059 27.938 18.219 1 81.56 68 GLU B O 1
ATOM 1173 N N . ARG B 1 69 ? 7.27 27.641 16.109 1 83.94 69 ARG B N 1
ATOM 1174 C CA . ARG B 1 69 ? 8.016 28.875 15.938 1 83.94 69 ARG B CA 1
ATOM 1175 C C . ARG B 1 69 ? 7.113 30.094 16.156 1 83.94 69 ARG B C 1
ATOM 1177 O O . ARG B 1 69 ? 7.523 31.062 16.781 1 83.94 69 ARG B O 1
ATOM 1184 N N . ASN B 1 70 ? 5.91 30.016 15.703 1 76.38 70 ASN B N 1
ATOM 1185 C CA . ASN B 1 70 ? 4.969 31.109 15.883 1 76.38 70 ASN B CA 1
ATOM 1186 C C . ASN B 1 70 ? 4.594 31.297 17.359 1 76.38 70 ASN B C 1
ATOM 1188 O O . ASN B 1 70 ? 4.457 32.438 17.828 1 76.38 70 ASN B O 1
ATOM 1192 N N . ASP B 1 71 ? 4.453 30.234 18.016 1 78 71 ASP B N 1
ATOM 1193 C CA . ASP B 1 71 ? 4.102 30.297 19.438 1 78 71 ASP B CA 1
ATOM 1194 C C . ASP B 1 71 ? 5.242 30.906 20.266 1 78 71 ASP B C 1
ATOM 1196 O O . ASP B 1 71 ? 5.004 31.672 21.188 1 78 71 ASP B O 1
ATOM 1200 N N . THR B 1 72 ? 6.395 30.609 19.812 1 83.56 72 THR B N 1
ATOM 1201 C CA . THR B 1 72 ? 7.559 31.141 20.516 1 83.56 72 THR B CA 1
ATOM 1202 C C . THR B 1 72 ? 7.742 32.625 20.219 1 83.56 72 THR B C 1
ATOM 1204 O O . THR B 1 72 ? 7.984 33.438 21.125 1 83.56 72 THR B O 1
ATOM 1207 N N . ASP B 1 73 ? 7.535 33.125 19.094 1 78.81 73 ASP B N 1
ATOM 1208 C CA . ASP B 1 73 ? 7.672 34.531 18.688 1 78.81 73 ASP B CA 1
ATOM 1209 C C . ASP B 1 73 ? 6.508 35.344 19.219 1 78.81 73 ASP B C 1
ATOM 1211 O O . ASP B 1 73 ? 6.691 36.5 19.609 1 78.81 73 ASP B O 1
ATOM 1215 N N . GLY B 1 74 ? 5.344 34.75 19.156 1 72.69 74 GLY B N 1
ATOM 1216 C CA . GLY B 1 74 ? 4.18 35.438 19.688 1 72.69 74 GLY B CA 1
ATOM 1217 C C . GLY B 1 74 ? 4.234 35.594 21.203 1 72.69 74 GLY B C 1
ATOM 1218 O O . GLY B 1 74 ? 3.748 36.594 21.734 1 72.69 74 GLY B O 1
ATOM 1219 N N . GLY B 1 75 ? 4.785 34.656 21.766 1 68.44 75 GLY B N 1
ATOM 1220 C CA . GLY B 1 75 ? 4.973 34.75 23.203 1 68.44 75 GLY B CA 1
ATOM 1221 C C . GLY B 1 75 ? 5.941 35.875 23.594 1 68.44 75 GLY B C 1
ATOM 1222 O O . GLY B 1 75 ? 5.695 36.594 24.547 1 68.44 75 GLY B O 1
ATOM 1223 N N . ASN B 1 76 ? 6.926 36 22.781 1 72.5 76 ASN B N 1
ATOM 1224 C CA . ASN B 1 76 ? 7.957 36.969 23.078 1 72.5 76 ASN B CA 1
ATOM 1225 C C . ASN B 1 76 ? 7.453 38.406 22.812 1 72.5 76 ASN B C 1
ATOM 1227 O O . ASN B 1 76 ? 7.824 39.344 23.531 1 72.5 76 ASN B O 1
ATOM 1231 N N . VAL B 1 77 ? 6.566 38.562 21.969 1 67.75 77 VAL B N 1
ATOM 1232 C CA . VAL B 1 77 ? 6.051 39.875 21.625 1 67.75 77 VAL B CA 1
ATOM 1233 C C . VAL B 1 77 ? 5.02 40.344 22.672 1 67.75 77 VAL B C 1
ATOM 1235 O O . VAL B 1 77 ? 4.996 41.5 23.078 1 67.75 77 VAL B O 1
ATOM 1238 N N . GLY B 1 78 ? 4.359 39.375 23.141 1 66.19 78 GLY B N 1
ATOM 1239 C CA . GLY B 1 78 ? 3.365 39.688 24.156 1 66.19 78 GLY B CA 1
ATOM 1240 C C . GLY B 1 78 ? 3.977 40.094 25.484 1 66.19 78 GLY B C 1
ATOM 1241 O O . GLY B 1 78 ? 3.441 40.969 26.172 1 66.19 78 GLY B O 1
ATOM 1242 N N . ASP B 1 79 ? 5.094 39.656 25.75 1 69.75 79 ASP B N 1
ATOM 1243 C CA . ASP B 1 79 ? 5.766 39.938 27.016 1 69.75 79 ASP B CA 1
ATOM 1244 C C . ASP B 1 79 ? 6.504 41.281 26.938 1 69.75 79 ASP B C 1
ATOM 1246 O O . ASP B 1 79 ? 6.641 41.969 27.938 1 69.75 79 ASP B O 1
ATOM 1250 N N . GLN B 1 80 ? 6.844 41.781 25.859 1 64.19 80 GLN B N 1
ATOM 1251 C CA . GLN B 1 80 ? 7.578 43.031 25.688 1 64.19 80 GLN B CA 1
ATOM 1252 C C . GLN B 1 80 ? 6.641 44.219 25.766 1 64.19 80 GLN B C 1
ATOM 1254 O O . GLN B 1 80 ? 7.066 45.312 26.109 1 64.19 80 GLN B O 1
ATOM 1259 N N . TRP B 1 81 ? 5.336 43.906 25.719 1 63.22 81 TRP B N 1
ATOM 1260 C CA . TRP B 1 81 ? 4.367 45 25.781 1 63.22 81 TRP B CA 1
ATOM 1261 C C . TRP B 1 81 ? 3.785 45.125 27.188 1 63.22 81 TRP B C 1
ATOM 1263 O O . TRP B 1 81 ? 3.043 46.062 27.484 1 63.22 81 TRP B O 1
ATOM 1273 N N . ARG B 1 82 ? 4.062 44.062 27.875 1 65.69 82 ARG B N 1
ATOM 1274 C CA . ARG B 1 82 ? 3.58 44.094 29.25 1 65.69 82 ARG B CA 1
ATOM 1275 C C . ARG B 1 82 ? 4.617 44.688 30.188 1 65.69 82 ARG B C 1
ATOM 1277 O O . ARG B 1 82 ? 4.344 44.906 31.375 1 65.69 82 ARG B O 1
ATOM 1284 N N . ALA B 1 83 ? 5.738 45.281 29.703 1 63.22 83 ALA B N 1
ATOM 1285 C CA . ALA B 1 83 ? 6.703 46.031 30.5 1 63.22 83 ALA B CA 1
ATOM 1286 C C . ALA B 1 83 ? 6.629 47.531 30.203 1 63.22 83 ALA B C 1
ATOM 1288 O O . ALA B 1 83 ? 6.277 47.938 29.094 1 63.22 83 ALA B O 1
#

Radius of gyration: 24.76 Å; Cα contacts (8 Å, |Δi|>4): 109; chains: 2; bounding box: 38×79×48 Å

Sequence (166 aa):
MDKTDRELALASDHVKAVGAALLTAGATHDQINAAFRAMLPMVNEVLHLSRRVGRLERQMRTRVQVDERNDTDGGNVGDQWRAMDKTDRELALASDHVKAVGAALLTAGATHDQINAAFRAMLPMVNEVLHLSRRVGRLERQMRTRVQVDERNDTDGGNVGDQWRA

pLDDT: mean 88.62, std 11.31, range [54.97, 98.69]